Protein AF-A0A1C6ING3-F1 (afdb_monomer_lite)

Structure (mmCIF, N/CA/C/O backbone):
data_AF-A0A1C6ING3-F1
#
_entry.id   AF-A0A1C6ING3-F1
#
loop_
_atom_site.group_PDB
_atom_site.id
_atom_site.type_symbol
_atom_site.label_atom_id
_atom_site.label_alt_id
_atom_site.label_comp_id
_atom_site.label_asym_id
_atom_site.label_entity_id
_atom_site.label_seq_id
_atom_site.pdbx_PDB_ins_code
_atom_site.Cartn_x
_atom_site.Cartn_y
_atom_site.Cartn_z
_atom_site.occupancy
_atom_site.B_iso_or_equiv
_atom_site.auth_seq_id
_atom_site.auth_comp_id
_atom_site.auth_asym_id
_atom_site.auth_atom_id
_atom_site.pdbx_PDB_model_num
ATOM 1 N N . MET A 1 1 ? -16.593 23.383 26.518 1.00 43.06 1 MET A N 1
ATOM 2 C CA . MET A 1 1 ? -15.637 22.480 25.837 1.00 43.06 1 MET A CA 1
ATOM 3 C C . MET A 1 1 ? -14.957 23.259 24.721 1.00 43.06 1 MET A C 1
ATOM 5 O O . MET A 1 1 ? -15.643 23.905 23.940 1.00 43.06 1 MET A O 1
ATOM 9 N N . GLY A 1 2 ? -13.627 23.350 24.787 1.00 51.16 2 GLY A N 1
ATOM 10 C CA . GLY A 1 2 ? -12.828 24.426 24.195 1.00 51.16 2 GLY A CA 1
ATOM 11 C C . GLY A 1 2 ? -12.833 24.496 22.667 1.00 51.16 2 GLY A C 1
ATOM 12 O O . GLY A 1 2 ? -12.774 23.480 21.979 1.00 51.16 2 GLY A O 1
ATOM 13 N N . LYS A 1 3 ? -12.857 25.732 22.154 1.00 52.72 3 LYS A N 1
ATOM 14 C CA . LYS A 1 3 ? -12.614 26.077 20.750 1.00 52.72 3 LYS A CA 1
ATOM 15 C C . LYS A 1 3 ? -11.231 25.561 20.345 1.00 52.72 3 LYS A C 1
ATOM 17 O O . LYS A 1 3 ? -10.220 26.174 20.678 1.00 52.72 3 LYS A O 1
ATOM 22 N N . ILE A 1 4 ? -11.186 24.451 19.612 1.00 54.84 4 ILE A N 1
ATOM 23 C CA . ILE A 1 4 ? -9.994 24.053 18.861 1.00 54.84 4 ILE A CA 1
ATOM 24 C C . ILE A 1 4 ? -9.805 25.123 17.784 1.00 54.84 4 ILE A C 1
ATOM 26 O O . ILE A 1 4 ? -10.490 25.131 16.763 1.00 54.84 4 ILE A O 1
ATOM 30 N N . SER A 1 5 ? -8.931 26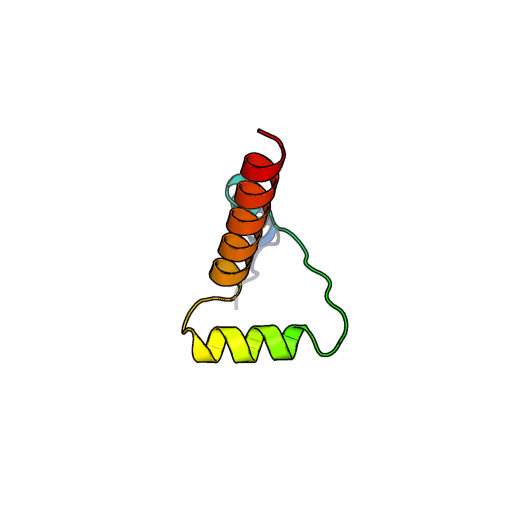.079 18.096 1.00 58.41 5 SER A N 1
ATOM 31 C CA . SER A 1 5 ? -8.559 27.206 17.248 1.00 58.41 5 SER A CA 1
ATOM 32 C C . SER A 1 5 ? -8.126 26.705 15.874 1.00 58.41 5 SER A C 1
ATOM 34 O O . SER A 1 5 ? -7.326 25.774 15.762 1.00 58.41 5 SER A O 1
ATOM 36 N N . GLU A 1 6 ? -8.642 27.335 14.823 1.00 57.31 6 GLU A N 1
ATOM 37 C CA . GLU A 1 6 ? -8.356 27.027 13.416 1.00 57.31 6 GLU A CA 1
ATOM 38 C C . GLU A 1 6 ? -6.844 26.980 13.130 1.00 57.31 6 GLU A C 1
ATOM 40 O O . GLU A 1 6 ? -6.382 26.160 12.336 1.00 57.31 6 GLU A O 1
ATOM 45 N N . LYS A 1 7 ? -6.051 27.735 13.903 1.00 53.97 7 LYS A N 1
ATOM 46 C CA . LYS A 1 7 ? -4.581 27.730 13.868 1.00 53.97 7 LYS A CA 1
ATOM 47 C C . LYS A 1 7 ? -3.947 26.371 14.195 1.00 53.97 7 LYS A C 1
ATOM 49 O O . LYS A 1 7 ? -2.913 26.031 13.627 1.00 53.97 7 LYS A O 1
ATOM 54 N N . SER A 1 8 ? -4.557 25.562 15.066 1.00 56.69 8 SER A N 1
ATOM 55 C CA . SER A 1 8 ? -4.048 24.214 15.379 1.00 56.69 8 SER A CA 1
ATOM 56 C C . SER A 1 8 ? -4.240 23.231 14.220 1.00 56.69 8 SER A C 1
ATOM 58 O O . SER A 1 8 ? -3.429 22.323 14.046 1.00 56.69 8 SER A O 1
ATOM 60 N N . LYS A 1 9 ? -5.278 23.418 13.391 1.00 57.41 9 LYS A N 1
ATOM 61 C CA . LYS A 1 9 ? -5.499 22.589 12.193 1.00 57.41 9 LYS A CA 1
ATOM 62 C C . LYS A 1 9 ? -4.460 22.890 11.114 1.00 57.41 9 LYS A C 1
ATOM 64 O O . LYS A 1 9 ? -3.982 21.979 10.444 1.00 57.41 9 LYS A O 1
ATOM 69 N N . GLU A 1 10 ? -4.092 24.160 10.972 1.00 58.81 10 GLU A N 1
ATOM 70 C CA . GLU A 1 10 ? -3.137 24.606 9.958 1.00 58.81 10 GLU A CA 1
ATOM 71 C C . GLU A 1 10 ? -1.691 24.206 10.288 1.00 58.81 10 GLU A C 1
ATOM 73 O O . GLU A 1 10 ? -0.956 23.766 9.405 1.00 58.81 10 GLU A O 1
ATOM 78 N N . ALA A 1 11 ? -1.303 24.263 11.566 1.00 57.16 11 ALA A N 1
ATOM 79 C CA . ALA A 1 11 ? 0.015 23.817 12.020 1.00 57.16 11 ALA A CA 1
ATOM 80 C C . ALA A 1 11 ? 0.243 22.314 11.782 1.00 57.16 11 ALA A C 1
ATOM 82 O O . ALA A 1 11 ? 1.318 21.923 11.333 1.00 57.16 11 ALA A O 1
ATOM 83 N N . LYS A 1 12 ? -0.783 21.480 12.006 1.00 56.50 12 LYS A N 1
ATOM 84 C CA . LYS A 1 12 ? -0.70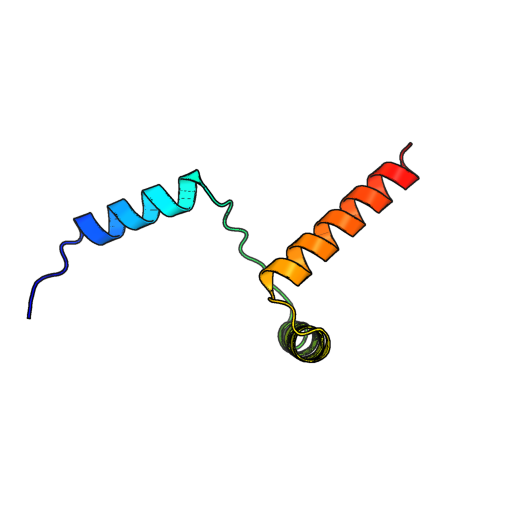9 20.034 11.744 1.00 56.50 12 LYS A CA 1
ATOM 85 C C . LYS A 1 12 ? -0.473 19.751 10.254 1.00 56.50 12 LYS A C 1
ATOM 87 O O . LYS A 1 12 ? 0.483 19.076 9.897 1.00 56.50 12 LYS A O 1
ATOM 92 N N . LYS A 1 13 ? -1.244 20.420 9.388 1.00 56.72 13 LYS A N 1
ATOM 93 C CA . LYS A 1 13 ? -1.126 20.339 7.920 1.00 56.72 13 LYS A CA 1
ATOM 94 C C . LYS A 1 13 ? 0.275 20.669 7.391 1.00 56.72 13 LYS A C 1
ATOM 96 O O . LYS A 1 13 ? 0.732 20.035 6.446 1.00 56.72 13 LYS A O 1
ATOM 101 N N . ARG A 1 14 ? 0.949 21.665 7.978 1.00 56.16 14 ARG A N 1
ATOM 102 C CA . ARG A 1 14 ? 2.313 22.061 7.578 1.00 56.16 14 ARG A CA 1
ATOM 103 C C . ARG A 1 14 ? 3.380 21.056 8.022 1.00 56.16 14 ARG A C 1
ATOM 105 O O . ARG A 1 14 ? 4.418 20.974 7.377 1.00 56.16 14 ARG A O 1
ATOM 112 N N . TYR A 1 15 ? 3.137 20.312 9.101 1.00 54.91 15 TYR A N 1
ATOM 113 C CA . TYR A 1 15 ? 4.064 19.292 9.594 1.00 54.91 15 TYR A CA 1
ATOM 114 C C . TYR A 1 15 ? 3.972 17.998 8.773 1.00 54.91 15 TYR A C 1
ATOM 116 O O . TYR A 1 15 ? 4.999 17.441 8.397 1.00 54.91 15 TYR A O 1
ATOM 124 N N . ASP A 1 16 ? 2.757 17.572 8.413 1.00 54.84 16 ASP A N 1
ATOM 125 C CA . ASP A 1 16 ? 2.531 16.388 7.571 1.00 54.84 16 ASP A CA 1
ATOM 126 C C . ASP A 1 16 ? 3.162 16.536 6.170 1.00 54.84 16 ASP A C 1
ATOM 128 O O . ASP A 1 16 ? 3.788 15.605 5.669 1.00 54.84 16 ASP A O 1
ATOM 132 N N . ALA A 1 17 ? 3.082 17.729 5.568 1.00 56.81 17 ALA A N 1
ATOM 133 C CA . ALA A 1 17 ? 3.591 18.000 4.218 1.00 56.81 17 ALA A CA 1
ATOM 134 C C . ALA A 1 17 ? 5.125 18.069 4.101 1.00 56.81 17 ALA A C 1
ATOM 136 O O . ALA A 1 17 ? 5.652 18.056 2.994 1.00 56.81 17 ALA A O 1
ATOM 137 N N . LYS A 1 18 ? 5.849 18.198 5.219 1.00 57.03 18 LYS A N 1
ATOM 138 C CA . LYS A 1 18 ? 7.315 18.337 5.211 1.00 57.03 18 LYS A CA 1
ATOM 139 C C . LYS A 1 18 ? 8.042 16.991 5.290 1.00 57.03 18 LYS A C 1
ATOM 141 O O . LYS A 1 18 ? 9.231 16.930 5.001 1.00 57.03 18 LYS A O 1
ATOM 146 N N . THR A 1 19 ? 7.332 15.944 5.703 1.00 58.97 19 THR A N 1
ATOM 147 C CA . THR A 1 19 ? 7.924 14.643 6.048 1.00 58.97 19 THR A CA 1
ATOM 148 C C . THR A 1 19 ? 7.384 13.514 5.177 1.00 58.97 19 THR A C 1
ATOM 150 O O . THR A 1 19 ? 8.080 12.524 4.978 1.00 58.97 19 THR A O 1
ATOM 153 N N . TYR A 1 20 ? 6.166 13.652 4.644 1.00 62.53 20 TYR A N 1
ATOM 154 C CA . TYR A 1 20 ? 5.528 12.608 3.851 1.00 62.53 20 TYR A CA 1
ATOM 155 C C . TYR A 1 20 ? 4.909 13.186 2.578 1.00 62.53 20 TYR A C 1
ATOM 157 O O . TYR A 1 20 ? 4.064 14.081 2.635 1.00 62.53 20 TYR A O 1
ATOM 165 N N . ASP A 1 21 ? 5.273 12.619 1.430 1.00 67.25 21 ASP A N 1
ATOM 166 C CA . ASP A 1 21 ? 4.542 12.824 0.183 1.00 67.25 21 ASP A CA 1
ATOM 167 C C . ASP A 1 21 ? 3.196 12.090 0.252 1.00 67.25 21 ASP A C 1
ATOM 169 O O . ASP A 1 21 ? 3.119 10.860 0.309 1.00 67.25 21 ASP A O 1
ATOM 173 N N . ILE A 1 22 ? 2.097 12.849 0.274 1.00 71.12 22 ILE A N 1
ATOM 174 C CA . ILE A 1 22 ? 0.744 12.288 0.337 1.00 71.12 22 ILE A CA 1
ATOM 175 C C . ILE A 1 22 ? 0.272 11.954 -1.081 1.00 71.12 22 ILE A C 1
ATOM 177 O O . ILE A 1 22 ? -0.230 12.814 -1.807 1.00 71.12 22 ILE A O 1
ATOM 181 N N . ILE A 1 23 ? 0.359 10.680 -1.462 1.00 71.69 23 ILE A N 1
ATOM 182 C CA . ILE A 1 23 ? -0.145 10.196 -2.753 1.00 71.69 23 ILE A CA 1
ATOM 183 C C . ILE A 1 23 ? -1.606 9.751 -2.610 1.00 71.69 23 ILE A C 1
ATOM 185 O O . ILE A 1 23 ? -1.935 8.781 -1.926 1.00 71.69 23 ILE A O 1
ATOM 189 N N . SER A 1 24 ? -2.515 10.446 -3.298 1.00 71.31 24 SER A N 1
ATOM 190 C CA . SER A 1 24 ? -3.929 10.058 -3.360 1.00 71.31 24 SER A CA 1
ATOM 191 C C . SER A 1 24 ? -4.155 8.975 -4.419 1.00 71.31 24 SER A C 1
ATOM 193 O O . SER A 1 24 ? -4.240 9.265 -5.612 1.00 71.31 24 SER A O 1
ATOM 195 N N . PHE A 1 25 ? -4.292 7.718 -3.991 1.00 73.75 25 PHE A N 1
ATOM 196 C CA . PHE A 1 25 ? -4.464 6.577 -4.895 1.00 73.75 25 PHE A CA 1
ATOM 197 C C . PHE A 1 25 ? -5.942 6.294 -5.212 1.00 73.75 25 PHE A C 1
ATOM 199 O O . PHE A 1 25 ? -6.724 5.897 -4.344 1.00 73.75 25 PHE A O 1
ATOM 206 N N . ARG A 1 26 ? -6.336 6.475 -6.479 1.00 74.69 26 ARG A N 1
ATOM 207 C CA . ARG A 1 26 ? -7.669 6.107 -6.984 1.00 74.69 26 ARG A CA 1
ATOM 208 C C . ARG A 1 26 ? -7.624 4.730 -7.640 1.00 74.69 26 ARG A C 1
ATOM 210 O O . ARG A 1 26 ? -6.967 4.541 -8.657 1.00 74.69 26 ARG A O 1
ATOM 217 N N . VAL A 1 27 ? -8.384 3.785 -7.091 1.00 77.12 27 VAL A N 1
ATOM 218 C CA . VAL A 1 27 ? -8.565 2.439 -7.656 1.00 77.12 27 VAL A CA 1
ATOM 219 C C . VAL A 1 27 ? -9.992 2.227 -8.139 1.00 77.12 27 VAL A C 1
ATOM 221 O O . VAL A 1 27 ? -10.937 2.772 -7.565 1.00 77.12 27 VAL A O 1
ATOM 224 N N . LYS A 1 28 ? -10.165 1.394 -9.173 1.00 80.56 28 LYS A N 1
ATOM 225 C CA . LYS A 1 28 ? -11.494 0.919 -9.588 1.00 80.56 28 LYS A CA 1
ATOM 226 C C . LYS A 1 28 ? -12.187 0.202 -8.420 1.00 80.56 28 LYS A C 1
ATOM 228 O O . LYS A 1 28 ? -11.529 -0.455 -7.606 1.00 80.56 28 LYS A O 1
ATOM 233 N N . LYS A 1 29 ? -13.521 0.316 -8.352 1.00 74.75 29 LYS A N 1
ATOM 234 C CA . LYS A 1 29 ? -14.344 -0.427 -7.380 1.00 74.75 29 LYS A CA 1
ATOM 235 C C . LYS A 1 29 ? -14.000 -1.923 -7.442 1.00 74.75 29 LYS A C 1
ATOM 237 O O . LYS A 1 29 ? -13.78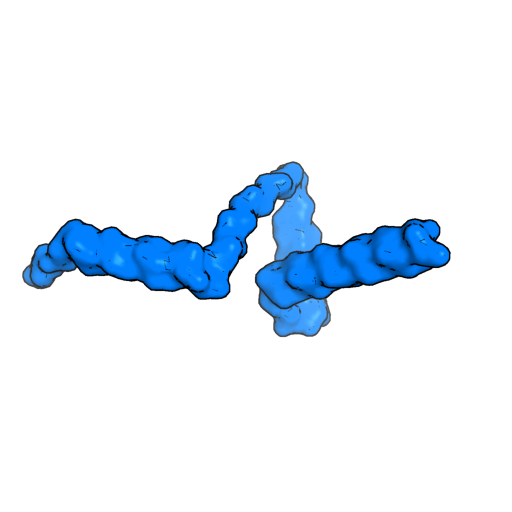1 -2.457 -8.523 1.00 74.75 29 LYS A O 1
ATOM 242 N N . GLY A 1 30 ? -13.902 -2.562 -6.277 1.00 78.31 30 GLY A N 1
ATOM 243 C CA . GLY A 1 30 ? -13.488 -3.963 -6.119 1.00 78.31 30 GLY A CA 1
ATOM 244 C C . GLY A 1 30 ? -11.998 -4.140 -5.818 1.00 78.31 30 GLY A C 1
ATOM 245 O O . GLY A 1 30 ? -11.642 -4.883 -4.914 1.00 78.31 30 GLY A O 1
ATOM 246 N N . LYS A 1 31 ? -11.110 -3.368 -6.455 1.00 79.69 31 LYS A N 1
ATOM 247 C CA . LYS A 1 31 ? -9.656 -3.547 -6.275 1.00 79.69 31 LYS A CA 1
ATOM 248 C C . LYS A 1 31 ? -9.168 -3.184 -4.866 1.00 79.69 31 LYS A C 1
ATOM 250 O O . LYS A 1 31 ? -8.222 -3.783 -4.372 1.00 79.69 31 LYS A O 1
ATOM 255 N N . LYS A 1 32 ? -9.846 -2.248 -4.191 1.00 81.31 32 LYS A N 1
ATOM 256 C CA . LYS A 1 32 ? -9.601 -1.945 -2.768 1.00 81.31 32 LYS A CA 1
ATOM 257 C C . LYS A 1 32 ? -9.854 -3.161 -1.872 1.00 81.31 32 LYS A C 1
ATOM 259 O O . LYS A 1 32 ? -9.153 -3.326 -0.884 1.00 81.31 32 LYS A O 1
ATOM 264 N N . ASP A 1 33 ? -10.852 -3.970 -2.209 1.00 83.56 33 ASP A N 1
ATOM 265 C CA . ASP A 1 33 ? -11.227 -5.144 -1.424 1.00 83.56 33 ASP A CA 1
ATOM 266 C C . ASP A 1 33 ? -10.191 -6.258 -1.588 1.00 83.56 33 ASP A C 1
ATOM 268 O O . ASP A 1 33 ? -9.690 -6.779 -0.600 1.00 83.56 33 ASP A O 1
ATOM 272 N N . CYS A 1 34 ? -9.731 -6.486 -2.822 1.00 84.44 34 CYS A N 1
ATOM 273 C CA . CYS A 1 34 ? -8.614 -7.392 -3.095 1.00 84.44 34 CYS A CA 1
ATOM 274 C C . CYS A 1 34 ? -7.336 -6.981 -2.346 1.00 84.44 34 CYS A C 1
ATOM 276 O O . CYS A 1 34 ? -6.646 -7.830 -1.794 1.00 84.44 34 CYS A O 1
ATOM 278 N N . ILE A 1 35 ? -7.028 -5.677 -2.306 1.00 82.00 35 ILE A N 1
ATOM 279 C CA . ILE A 1 35 ? -5.874 -5.156 -1.558 1.00 82.00 35 ILE A CA 1
ATOM 280 C C . ILE A 1 35 ? -6.048 -5.430 -0.060 1.00 82.00 35 ILE A C 1
ATOM 282 O O . ILE A 1 35 ? -5.107 -5.874 0.587 1.00 82.00 35 ILE A O 1
ATOM 286 N N . LYS A 1 36 ? -7.246 -5.209 0.494 1.00 83.19 36 LYS A N 1
ATOM 287 C CA . LYS A 1 36 ? -7.528 -5.505 1.905 1.00 83.19 36 LYS A CA 1
ATOM 288 C C . LYS A 1 36 ? -7.397 -6.989 2.238 1.00 83.19 36 LYS A C 1
ATOM 290 O O . LYS A 1 36 ? -6.801 -7.296 3.263 1.00 83.19 36 LYS A O 1
ATOM 295 N N . ASP A 1 37 ? -7.933 -7.881 1.407 1.00 88.44 37 ASP A N 1
ATOM 296 C CA . ASP A 1 37 ? -7.809 -9.332 1.610 1.00 88.44 37 ASP A CA 1
ATOM 297 C C . ASP A 1 37 ? -6.338 -9.765 1.580 1.00 88.44 37 ASP A C 1
ATOM 299 O O . ASP A 1 37 ? -5.880 -10.504 2.447 1.00 88.44 37 ASP A O 1
ATOM 303 N N . PHE A 1 38 ? -5.561 -9.215 0.643 1.00 85.62 38 PHE A N 1
ATOM 304 C CA . PHE A 1 38 ? -4.131 -9.491 0.537 1.00 85.62 38 PHE A CA 1
ATOM 305 C C . PHE A 1 38 ? -3.358 -9.051 1.788 1.00 85.62 38 PHE A C 1
ATOM 307 O O . PHE A 1 38 ? -2.600 -9.832 2.353 1.00 85.62 38 PHE A O 1
ATOM 314 N N . ILE A 1 39 ? -3.610 -7.829 2.261 1.00 86.62 39 ILE A N 1
ATOM 315 C CA . ILE A 1 39 ? -3.038 -7.265 3.494 1.00 86.62 39 ILE A CA 1
ATOM 316 C C . ILE A 1 39 ? -3.419 -8.107 4.714 1.00 86.62 39 ILE A C 1
ATOM 318 O O . ILE A 1 39 ? -2.578 -8.364 5.567 1.00 86.62 39 ILE A O 1
ATOM 322 N N . LEU A 1 40 ? -4.673 -8.564 4.798 1.00 86.44 40 LEU A N 1
ATOM 323 C CA . LEU A 1 40 ? -5.129 -9.423 5.892 1.00 86.44 40 LEU A CA 1
ATOM 324 C C . LEU A 1 40 ? -4.359 -10.750 5.923 1.00 86.44 40 LEU A C 1
ATOM 326 O O . LEU A 1 40 ? -4.056 -11.259 6.998 1.00 86.44 40 LEU A O 1
ATOM 330 N N . ARG A 1 41 ? -4.026 -11.294 4.749 1.00 85.81 41 ARG A N 1
ATOM 331 C CA . ARG A 1 41 ? -3.255 -12.536 4.613 1.00 85.81 41 ARG A CA 1
ATOM 332 C C . ARG A 1 41 ? -1.770 -12.351 4.902 1.00 85.81 41 ARG A C 1
ATOM 334 O O . ARG A 1 41 ? -1.169 -13.253 5.475 1.00 85.81 41 ARG A O 1
ATOM 341 N N . THR A 1 42 ? -1.176 -11.227 4.502 1.00 83.38 42 THR A N 1
ATOM 342 C CA . THR A 1 42 ? 0.250 -10.960 4.746 1.00 83.38 42 THR A CA 1
ATOM 343 C C . THR A 1 42 ? 0.522 -10.356 6.122 1.00 83.38 42 THR A C 1
ATOM 345 O O . THR A 1 42 ? 1.656 -10.399 6.587 1.00 83.38 42 THR A O 1
ATOM 348 N N . GLY A 1 43 ? -0.498 -9.809 6.792 1.00 84.69 43 GLY A N 1
ATOM 349 C CA . GLY A 1 43 ? -0.352 -9.102 8.068 1.00 84.69 43 GLY A CA 1
ATOM 350 C C . GLY A 1 43 ? 0.351 -7.745 7.942 1.00 8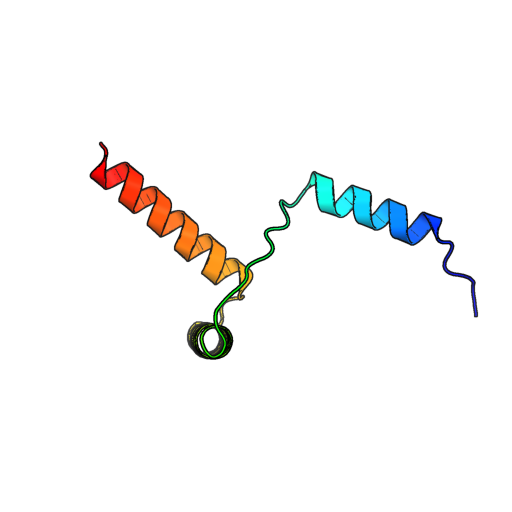4.69 43 GLY A C 1
ATOM 351 O O . GLY A 1 43 ? 0.703 -7.135 8.950 1.00 84.69 43 GLY A O 1
ATOM 352 N N . GLU A 1 44 ? 0.574 -7.265 6.718 1.00 83.56 44 GLU A N 1
ATOM 353 C CA . GLU A 1 44 ? 1.244 -5.992 6.449 1.00 83.56 44 GLU A CA 1
ATOM 354 C C . GLU A 1 44 ? 0.258 -4.819 6.512 1.00 83.56 44 GLU A C 1
ATOM 356 O O . GLU A 1 44 ? -0.953 -4.998 6.519 1.00 83.56 44 GLU A O 1
ATOM 361 N N . SER A 1 45 ? 0.753 -3.580 6.537 1.00 84.19 45 SER A N 1
ATOM 362 C CA . SER A 1 45 ? -0.117 -2.409 6.363 1.00 84.19 45 SER A CA 1
ATOM 363 C C . SER A 1 45 ? -0.356 -2.118 4.881 1.00 84.19 45 SER A C 1
ATOM 365 O O . SER A 1 45 ? 0.488 -2.409 4.032 1.00 84.19 45 SER A O 1
ATOM 367 N N . GLN A 1 46 ? -1.466 -1.445 4.557 1.00 81.81 46 GLN A N 1
ATOM 368 C CA . GLN A 1 46 ? -1.722 -0.992 3.182 1.00 81.81 46 GLN A CA 1
ATOM 369 C C . GLN A 1 46 ? -0.588 -0.114 2.641 1.00 81.81 46 GLN A C 1
ATOM 371 O O . GLN A 1 46 ? -0.246 -0.208 1.467 1.00 81.81 46 GLN A O 1
ATOM 376 N N . ASN A 1 47 ? 0.006 0.715 3.500 1.00 80.44 47 ASN A N 1
ATOM 377 C CA . ASN A 1 47 ? 1.112 1.582 3.120 1.00 80.44 47 ASN A CA 1
ATOM 378 C C . ASN A 1 47 ? 2.387 0.781 2.816 1.00 80.44 47 ASN A C 1
ATOM 380 O O . ASN A 1 47 ? 3.038 1.034 1.810 1.00 80.44 47 ASN A O 1
ATOM 384 N N . ALA A 1 48 ? 2.709 -0.217 3.646 1.00 84.62 48 ALA A N 1
ATOM 385 C CA . ALA A 1 48 ? 3.852 -1.100 3.418 1.00 84.62 48 ALA A CA 1
ATOM 386 C C . ALA A 1 48 ? 3.703 -1.886 2.108 1.00 84.62 48 ALA A C 1
ATOM 388 O O . ALA A 1 48 ? 4.628 -1.904 1.302 1.00 84.62 48 ALA A O 1
ATOM 389 N N . PHE A 1 49 ? 2.512 -2.438 1.848 1.00 86.06 49 PHE A N 1
ATOM 390 C CA . PHE A 1 49 ? 2.228 -3.152 0.604 1.00 86.06 49 PHE A CA 1
ATOM 391 C C . PHE A 1 49 ? 2.403 -2.263 -0.636 1.00 86.06 49 PHE A C 1
ATOM 393 O O . PHE A 1 49 ? 3.016 -2.683 -1.615 1.00 86.06 49 PHE A O 1
ATOM 400 N N . ILE A 1 50 ? 1.887 -1.027 -0.595 1.00 83.44 50 ILE A N 1
ATOM 401 C CA . ILE A 1 50 ? 2.019 -0.079 -1.710 1.00 83.44 50 ILE A CA 1
ATOM 402 C C . ILE A 1 50 ? 3.487 0.298 -1.929 1.00 83.44 50 ILE A C 1
ATOM 404 O O . ILE A 1 50 ? 3.944 0.246 -3.066 1.00 83.44 50 ILE A O 1
ATOM 408 N N . ASN A 1 51 ? 4.229 0.624 -0.866 1.00 84.88 51 ASN A N 1
ATOM 409 C CA . ASN A 1 51 ? 5.645 0.977 -0.985 1.00 84.88 51 ASN A CA 1
ATOM 410 C C . ASN A 1 51 ? 6.469 -0.182 -1.549 1.00 84.88 51 ASN A C 1
ATOM 412 O O . ASN A 1 51 ? 7.227 0.031 -2.486 1.00 84.88 51 ASN A O 1
ATOM 416 N N . ARG A 1 52 ? 6.257 -1.412 -1.061 1.00 87.75 52 ARG A N 1
ATOM 417 C CA . ARG A 1 52 ? 6.940 -2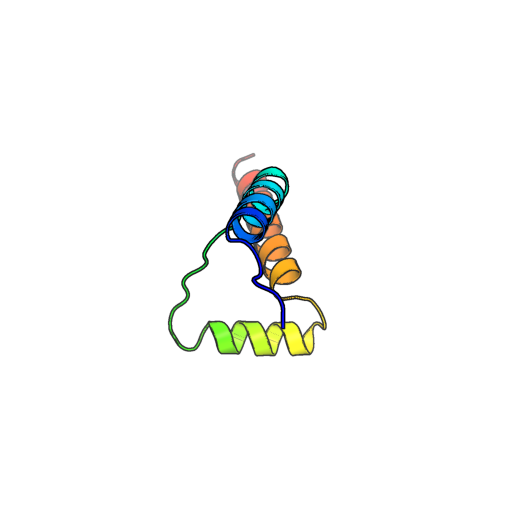.610 -1.572 1.00 87.75 52 ARG A CA 1
ATOM 418 C C . ARG A 1 52 ? 6.649 -2.841 -3.055 1.00 87.75 52 ARG A C 1
ATOM 420 O O . ARG A 1 52 ? 7.567 -3.071 -3.828 1.00 87.75 52 ARG A O 1
ATOM 427 N N . ALA A 1 53 ? 5.384 -2.726 -3.464 1.00 87.12 53 ALA A N 1
ATOM 428 C CA . ALA A 1 53 ? 4.997 -2.902 -4.862 1.00 87.12 53 ALA A CA 1
ATOM 429 C C . ALA A 1 53 ? 5.579 -1.818 -5.785 1.00 87.12 53 ALA A C 1
ATOM 431 O O . ALA A 1 53 ? 5.888 -2.105 -6.939 1.00 87.12 53 ALA A O 1
ATOM 432 N N . ILE A 1 54 ? 5.710 -0.578 -5.301 1.00 86.44 54 ILE A N 1
ATOM 433 C CA . ILE A 1 54 ? 6.362 0.507 -6.046 1.00 86.44 54 ILE A CA 1
ATOM 434 C C . ILE A 1 54 ? 7.861 0.230 -6.171 1.00 86.44 54 ILE A C 1
ATOM 436 O O . ILE A 1 54 ? 8.379 0.296 -7.281 1.00 86.44 54 ILE A O 1
ATOM 440 N N . ASP A 1 55 ? 8.525 -0.125 -5.071 1.00 89.19 55 ASP A N 1
ATOM 441 C CA . ASP A 1 55 ? 9.962 -0.408 -5.027 1.00 89.19 55 ASP A CA 1
ATOM 442 C C . ASP A 1 55 ? 10.333 -1.574 -5.958 1.00 89.19 55 ASP A C 1
ATOM 444 O O . ASP A 1 55 ? 11.186 -1.427 -6.827 1.00 89.19 55 ASP A O 1
ATOM 448 N N . GLU A 1 56 ? 9.581 -2.682 -5.907 1.00 90.56 56 GLU A N 1
ATOM 449 C CA . GLU A 1 56 ? 9.749 -3.812 -6.831 1.00 90.56 56 GLU A CA 1
ATOM 450 C C . GLU A 1 56 ? 9.526 -3.424 -8.300 1.00 90.56 56 GLU A C 1
ATOM 452 O O . GLU A 1 56 ? 10.204 -3.941 -9.189 1.00 90.56 56 GLU A O 1
ATOM 457 N N . CYS A 1 57 ? 8.556 -2.548 -8.586 1.00 90.88 57 CYS A N 1
ATOM 458 C CA . CYS A 1 57 ? 8.310 -2.060 -9.944 1.00 90.88 57 CYS A CA 1
ATOM 459 C C . CYS A 1 57 ? 9.459 -1.180 -10.447 1.00 90.88 57 CYS A C 1
ATOM 461 O O . CYS A 1 57 ? 9.849 -1.320 -11.605 1.00 90.88 57 CYS A O 1
ATOM 463 N N . ILE A 1 58 ? 9.993 -0.297 -9.597 1.00 89.25 58 ILE A N 1
ATOM 464 C CA . ILE A 1 58 ? 11.144 0.552 -9.924 1.00 89.25 58 ILE A CA 1
ATOM 465 C C . ILE A 1 58 ? 12.372 -0.326 -10.151 1.00 89.25 58 ILE A C 1
ATOM 467 O O . ILE A 1 58 ? 12.993 -0.225 -11.203 1.00 89.25 58 ILE A O 1
ATOM 471 N N . GLU A 1 59 ? 12.664 -1.251 -9.235 1.00 91.88 59 GLU A N 1
ATOM 472 C CA . GLU A 1 59 ? 13.827 -2.130 -9.336 1.00 91.88 59 GLU A CA 1
ATOM 473 C C . GLU A 1 59 ? 13.771 -3.005 -10.597 1.00 91.88 59 GLU A C 1
ATOM 475 O O . GLU A 1 59 ? 14.774 -3.168 -11.291 1.00 91.88 59 GLU A O 1
ATOM 480 N N . LYS A 1 60 ? 12.596 -3.557 -10.933 1.00 91.44 60 LYS A N 1
ATOM 481 C CA . LYS A 1 60 ? 12.412 -4.307 -12.185 1.00 91.44 60 LYS A CA 1
ATOM 482 C C . LYS A 1 60 ? 12.636 -3.429 -13.406 1.00 91.44 60 LYS A C 1
ATOM 484 O O . LYS A 1 60 ? 13.314 -3.862 -14.331 1.00 91.44 60 LYS A O 1
ATOM 489 N N . TRP A 1 61 ? 12.091 -2.214 -13.405 1.00 91.69 61 TRP A N 1
ATOM 490 C CA . TRP A 1 61 ? 12.270 -1.282 -14.512 1.00 91.69 61 TRP A CA 1
ATOM 491 C C . TRP A 1 61 ? 13.746 -0.907 -14.695 1.00 91.69 61 TRP A C 1
ATOM 493 O O . TRP A 1 61 ? 14.246 -0.976 -15.815 1.00 91.69 61 TRP A O 1
ATOM 503 N N . GLU A 1 62 ? 14.461 -0.613 -13.605 1.00 89.06 62 GLU A N 1
ATOM 504 C CA . GLU A 1 62 ? 15.899 -0.329 -13.627 1.00 89.06 62 GLU A CA 1
ATOM 505 C C . GLU A 1 62 ? 16.722 -1.531 -14.091 1.00 89.06 62 GLU A C 1
ATOM 507 O O . GLU A 1 62 ? 17.627 -1.364 -14.900 1.00 89.06 62 GLU A O 1
ATOM 512 N N . LYS A 1 63 ? 16.409 -2.749 -13.629 1.00 86.50 63 LYS A N 1
ATOM 513 C CA . LYS A 1 63 ? 17.095 -3.975 -14.073 1.00 86.50 63 LYS A CA 1
ATOM 514 C C . LYS A 1 63 ? 16.886 -4.265 -15.557 1.00 86.50 63 LYS A C 1
ATOM 516 O O . LYS A 1 63 ? 17.784 -4.805 -16.187 1.00 86.50 63 LYS A O 1
ATOM 521 N N . GLU A 1 64 ? 15.713 -3.945 -16.093 1.00 85.94 64 GLU A N 1
ATOM 522 C CA . GLU A 1 64 ? 15.363 -4.199 -17.494 1.00 85.94 64 GLU A CA 1
ATOM 523 C C . GLU A 1 64 ? 15.898 -3.113 -18.447 1.00 85.94 64 GLU A C 1
ATOM 525 O O . GLU A 1 64 ? 16.075 -3.373 -19.633 1.00 85.94 64 GLU A O 1
ATOM 530 N N . HIS A 1 65 ? 16.195 -1.913 -17.932 1.00 77.62 65 HIS A N 1
ATOM 531 C CA . HIS A 1 65 ? 16.757 -0.784 -18.691 1.00 77.62 65 HIS A CA 1
ATOM 532 C C . HIS A 1 65 ? 18.260 -0.562 -18.438 1.00 77.62 65 HIS A C 1
ATOM 534 O O . HIS A 1 65 ? 18.789 0.500 -18.777 1.00 77.62 65 HIS A O 1
ATOM 540 N N . ARG A 1 66 ? 18.947 -1.543 -17.846 1.00 61.59 66 ARG A N 1
ATOM 541 C CA . ARG A 1 66 ? 20.388 -1.523 -17.569 1.00 61.59 66 ARG A CA 1
ATOM 542 C C . ARG A 1 66 ? 21.136 -2.492 -18.471 1.00 61.59 66 ARG A C 1
ATOM 544 O O . ARG A 1 66 ? 22.258 -2.121 -18.878 1.00 61.59 66 ARG A O 1
#

Secondary structure (DSSP, 8-state):
-----HHHHHHHHHHHHHH---------TTHHHHHHHHHHHHT--HHHHHHHHHHHHHHHHHHHT-

pLDDT: mean 74.51, std 13.7, range [43.06, 91.88]

Sequence (66 aa):
MGKISEKSKEAKKRYDAKTYDIISFRVKKGKKDCIKDFILRTGESQNAFINRAIDECIE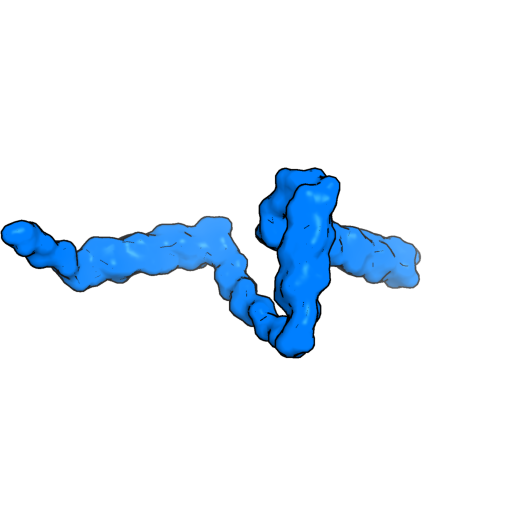KWEKEHR

Radius of gyration: 17.85 Å; chains: 1; bounding box: 36×40×44 Å

Foldseek 3Di:
DDDPDPVVVVVVVVVCVVPDDDDDDDDDPPVVVVLVVVCVVVVHDSVVVVVVVVVVVVVVVVVVVD